Protein AF-A0A3D4TKB2-F1 (afdb_monomer_lite)

Structure (mmCIF, N/CA/C/O backbone):
data_AF-A0A3D4TKB2-F1
#
_entry.id   AF-A0A3D4TKB2-F1
#
loop_
_atom_site.group_PDB
_atom_site.id
_atom_site.type_symbol
_atom_site.label_atom_id
_atom_site.label_alt_id
_atom_site.label_comp_id
_atom_site.label_asym_id
_atom_site.label_entity_id
_atom_site.label_seq_id
_atom_site.pdbx_PDB_ins_code
_atom_site.Cartn_x
_atom_site.Cartn_y
_atom_site.Cartn_z
_atom_site.occupancy
_atom_site.B_iso_or_equiv
_atom_site.auth_seq_id
_atom_site.auth_comp_id
_atom_site.auth_asym_id
_atom_site.auth_atom_id
_atom_site.pdbx_PDB_model_num
ATOM 1 N N . PRO A 1 1 ? 1.712 -4.336 -18.312 1.00 92.50 1 PRO A N 1
ATOM 2 C CA . PRO A 1 1 ? 1.477 -3.624 -17.031 1.00 92.50 1 PRO A CA 1
ATOM 3 C C . PRO A 1 1 ? 0.111 -4.035 -16.481 1.00 92.50 1 PRO A C 1
ATOM 5 O O . PRO A 1 1 ? -0.747 -4.414 -17.271 1.00 92.50 1 PRO A O 1
ATOM 8 N N . VAL A 1 2 ? -0.081 -3.972 -15.166 1.00 97.81 2 VAL A N 1
ATOM 9 C CA . VAL A 1 2 ? -1.370 -4.231 -14.514 1.00 97.81 2 VAL A CA 1
ATOM 10 C C . VAL A 1 2 ? -2.348 -3.104 -14.861 1.00 97.81 2 VAL A C 1
ATOM 12 O O . VAL A 1 2 ? -2.000 -1.930 -14.735 1.00 97.81 2 VAL A O 1
ATOM 15 N N . ASP A 1 3 ? -3.563 -3.430 -15.300 1.00 98.38 3 ASP A N 1
ATOM 16 C CA . ASP A 1 3 ? -4.566 -2.415 -15.657 1.00 98.38 3 ASP A CA 1
ATOM 17 C C . ASP A 1 3 ? -5.159 -1.714 -14.430 1.00 98.38 3 ASP A C 1
ATOM 19 O O . ASP A 1 3 ? -5.290 -0.490 -14.422 1.00 98.38 3 ASP A O 1
ATOM 23 N N . GLN A 1 4 ? -5.451 -2.475 -13.376 1.00 98.25 4 GLN A N 1
ATOM 24 C CA . GLN A 1 4 ? -5.970 -1.976 -12.106 1.00 98.25 4 GLN A CA 1
ATOM 25 C C . GLN A 1 4 ? -5.265 -2.676 -10.943 1.00 98.25 4 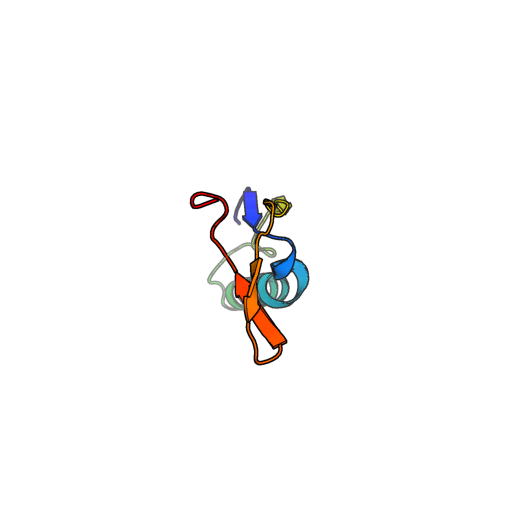GLN A C 1
ATOM 27 O O . GLN A 1 4 ? -5.327 -3.897 -10.817 1.00 98.25 4 GLN A O 1
ATOM 32 N N . TYR A 1 5 ? -4.619 -1.898 -10.080 1.00 98.38 5 TYR A N 1
ATOM 33 C CA . TYR A 1 5 ? -4.042 -2.362 -8.823 1.00 98.38 5 TYR A CA 1
ATOM 34 C C . TYR A 1 5 ? -4.868 -1.804 -7.658 1.00 98.38 5 TYR A C 1
ATOM 36 O O . TYR A 1 5 ? -5.159 -0.607 -7.624 1.00 98.38 5 TYR A O 1
ATOM 44 N N . ILE A 1 6 ? -5.298 -2.668 -6.736 1.00 98.19 6 ILE A N 1
ATOM 45 C CA . ILE A 1 6 ? -6.112 -2.300 -5.567 1.00 98.19 6 ILE A CA 1
ATOM 46 C C . ILE A 1 6 ? -5.356 -2.743 -4.315 1.00 98.19 6 ILE A C 1
ATOM 48 O O . ILE A 1 6 ? -4.953 -3.901 -4.225 1.00 98.19 6 ILE A O 1
ATOM 52 N N . GLY A 1 7 ? -5.137 -1.832 -3.372 1.00 97.69 7 GLY A N 1
ATOM 53 C CA . GLY A 1 7 ? -4.409 -2.107 -2.132 1.00 97.69 7 GLY A CA 1
ATOM 54 C C . GLY A 1 7 ? -4.458 -0.916 -1.180 1.00 97.69 7 GLY A C 1
ATOM 55 O O . GLY A 1 7 ? -4.656 0.206 -1.624 1.00 97.69 7 GLY A O 1
ATOM 56 N N . GLY A 1 8 ? -4.300 -1.133 0.123 1.00 97.25 8 GLY A N 1
ATOM 57 C CA . GLY A 1 8 ? -4.476 -0.062 1.102 1.00 97.25 8 GLY A CA 1
ATOM 58 C C . GLY A 1 8 ? -3.396 1.027 1.025 1.00 97.25 8 GLY A C 1
ATOM 59 O O . GLY A 1 8 ? -2.275 0.812 0.546 1.00 97.25 8 GLY A O 1
ATOM 60 N N . ILE A 1 9 ? -3.740 2.233 1.488 1.00 97.44 9 ILE A N 1
ATOM 61 C CA . ILE A 1 9 ? -2.855 3.409 1.429 1.00 97.44 9 ILE A CA 1
ATOM 62 C C . ILE A 1 9 ? -1.607 3.270 2.314 1.00 97.44 9 ILE A C 1
ATOM 64 O O . ILE A 1 9 ? -0.607 3.946 2.077 1.00 97.44 9 ILE A O 1
ATOM 68 N N . GLU A 1 10 ? -1.610 2.348 3.276 1.00 96.81 10 GLU A N 1
ATOM 69 C CA . GLU A 1 10 ? -0.448 1.979 4.090 1.00 96.81 10 GLU A CA 1
ATOM 70 C C . GLU A 1 10 ? 0.756 1.527 3.245 1.00 96.81 10 GLU A C 1
ATOM 72 O O . GLU A 1 10 ? 1.906 1.647 3.668 1.00 96.81 10 GLU A O 1
ATOM 77 N N . HIS A 1 11 ? 0.515 1.079 2.010 1.00 97.62 11 HIS A N 1
ATOM 78 C CA . HIS A 1 11 ? 1.549 0.647 1.075 1.00 97.62 11 HIS A CA 1
ATOM 79 C C . HIS A 1 11 ? 2.092 1.762 0.164 1.00 97.62 11 HIS A C 1
ATOM 81 O O . HIS A 1 11 ? 2.974 1.492 -0.657 1.00 97.62 11 HIS A O 1
ATOM 87 N N . ALA A 1 12 ? 1.614 3.005 0.307 1.00 94.12 12 ALA A N 1
ATOM 88 C CA . ALA A 1 12 ? 1.864 4.099 -0.637 1.00 94.12 12 ALA A CA 1
ATOM 89 C C . ALA A 1 12 ? 3.347 4.416 -0.883 1.00 94.12 12 ALA A C 1
ATOM 91 O O . ALA A 1 12 ? 3.722 4.780 -1.997 1.00 94.12 12 ALA A O 1
ATOM 92 N N . ILE A 1 13 ? 4.185 4.285 0.148 1.00 92.56 13 ILE A N 1
ATOM 93 C CA . ILE A 1 13 ? 5.610 4.613 0.059 1.00 92.56 13 ILE A CA 1
ATOM 94 C C . ILE A 1 13 ? 6.425 3.342 -0.156 1.00 92.56 13 ILE A C 1
ATOM 96 O O . ILE A 1 13 ? 6.821 3.077 -1.279 1.00 92.56 13 ILE A O 1
ATOM 100 N N . LEU A 1 14 ? 6.675 2.540 0.883 1.00 96.94 14 LEU A N 1
ATOM 101 C CA . LEU A 1 14 ? 7.628 1.424 0.811 1.00 96.94 14 LEU A CA 1
ATOM 102 C C . LEU A 1 14 ? 7.307 0.451 -0.328 1.00 96.94 14 LEU A C 1
ATOM 104 O O . LEU A 1 14 ? 8.027 0.385 -1.322 1.00 96.94 14 LEU A O 1
ATOM 108 N N . HIS A 1 15 ? 6.198 -0.272 -0.199 1.00 97.94 15 HIS A N 1
ATOM 109 C CA . HIS A 1 15 ? 5.813 -1.310 -1.149 1.00 97.94 15 HIS A CA 1
ATOM 110 C C . HIS A 1 15 ? 5.681 -0.773 -2.577 1.00 97.94 15 HIS A C 1
ATOM 112 O O . HIS A 1 15 ? 6.299 -1.317 -3.490 1.00 97.94 15 HIS A O 1
ATOM 118 N N . LEU A 1 16 ? 4.939 0.321 -2.782 1.00 98.12 16 LEU A N 1
ATOM 119 C CA . LEU A 1 16 ? 4.740 0.858 -4.129 1.00 98.12 16 LEU A CA 1
ATOM 120 C C . LEU A 1 16 ? 6.012 1.478 -4.724 1.00 98.12 16 LEU A C 1
ATOM 122 O O . LEU A 1 16 ? 6.214 1.378 -5.935 1.00 98.12 16 LEU A O 1
ATOM 126 N N . MET A 1 17 ? 6.912 2.056 -3.921 1.00 98.31 17 MET A N 1
ATOM 127 C CA . MET A 1 17 ? 8.222 2.476 -4.428 1.00 98.31 17 MET A CA 1
ATOM 128 C C . MET A 1 17 ? 9.068 1.272 -4.843 1.00 98.31 17 MET A C 1
ATOM 130 O O . MET A 1 17 ? 9.637 1.290 -5.936 1.00 98.31 17 MET A O 1
ATOM 134 N N . TYR A 1 18 ? 9.119 0.211 -4.032 1.00 98.56 18 TYR A N 1
ATOM 135 C CA . TYR A 1 18 ? 9.857 -1.008 -4.378 1.00 98.56 18 TYR A CA 1
ATOM 136 C C . TYR A 1 18 ? 9.285 -1.696 -5.615 1.00 98.56 18 TYR A C 1
ATOM 138 O O . TYR A 1 18 ? 10.047 -2.124 -6.479 1.00 98.56 18 TYR A O 1
ATOM 146 N N . PHE A 1 19 ? 7.961 -1.730 -5.754 1.00 98.44 19 PHE A N 1
ATOM 147 C CA . PHE A 1 19 ? 7.283 -2.269 -6.928 1.00 98.44 19 PHE A CA 1
ATOM 148 C C . PHE A 1 19 ? 7.703 -1.545 -8.210 1.00 98.44 19 PHE A C 1
ATOM 150 O O . PHE A 1 19 ? 8.075 -2.179 -9.198 1.00 98.44 19 PHE A O 1
ATOM 157 N N . ARG A 1 20 ? 7.721 -0.207 -8.182 1.00 98.62 20 ARG A N 1
ATOM 158 C CA . ARG A 1 20 ? 8.178 0.609 -9.314 1.00 98.62 20 ARG A CA 1
ATOM 159 C C . ARG A 1 20 ? 9.666 0.427 -9.592 1.00 98.62 20 ARG A C 1
ATOM 161 O O . ARG A 1 20 ? 10.052 0.319 -10.754 1.00 98.62 20 ARG A O 1
ATOM 168 N N . PHE A 1 21 ? 10.492 0.392 -8.549 1.00 98.69 21 PHE A N 1
ATOM 169 C CA . PHE A 1 21 ? 11.934 0.184 -8.673 1.00 98.69 21 PHE A CA 1
ATOM 170 C C . PHE A 1 21 ? 12.249 -1.155 -9.347 1.00 98.69 21 PHE A C 1
ATOM 172 O O . PHE A 1 21 ? 12.933 -1.181 -10.369 1.00 98.69 21 PHE A O 1
ATOM 179 N N . TYR A 1 22 ? 11.686 -2.252 -8.836 1.00 98.69 22 TYR A N 1
ATOM 180 C CA . TYR A 1 22 ? 11.912 -3.578 -9.403 1.00 98.69 22 TYR A CA 1
ATOM 181 C C . TYR A 1 22 ? 11.361 -3.704 -10.818 1.00 98.69 22 TYR A C 1
ATOM 183 O O . TYR A 1 22 ? 12.021 -4.290 -11.668 1.00 98.69 22 TYR A O 1
ATOM 191 N N . HIS A 1 23 ? 10.202 -3.112 -11.115 1.00 98.75 23 HIS A N 1
ATOM 192 C CA . HIS A 1 23 ? 9.666 -3.128 -12.476 1.00 98.75 23 HIS A CA 1
ATOM 193 C C . HIS A 1 23 ? 10.625 -2.466 -13.475 1.00 98.75 23 HIS A C 1
ATOM 195 O O . HIS A 1 23 ? 10.835 -2.981 -14.572 1.00 98.75 23 HIS A O 1
ATOM 201 N N . LYS A 1 24 ? 11.264 -1.356 -13.083 1.00 98.69 24 LYS A N 1
ATOM 202 C CA . LYS A 1 24 ? 12.282 -0.687 -13.908 1.00 98.69 24 LYS A CA 1
ATOM 203 C C . LYS A 1 24 ? 13.563 -1.508 -14.027 1.00 98.69 24 LYS A C 1
ATOM 205 O O . LYS A 1 24 ? 14.103 -1.593 -15.122 1.00 98.69 24 LYS A O 1
ATOM 210 N N . LEU A 1 25 ? 14.000 -2.165 -12.953 1.00 98.69 25 LEU A N 1
ATOM 211 C CA . LEU A 1 25 ? 15.136 -3.090 -12.999 1.00 98.69 25 LEU A CA 1
ATOM 212 C C . LEU A 1 25 ? 14.871 -4.238 -13.986 1.00 98.69 25 LEU A C 1
ATOM 214 O O . LEU A 1 25 ? 15.713 -4.533 -14.830 1.00 98.69 25 LEU A O 1
ATOM 218 N N . LEU A 1 26 ? 13.682 -4.844 -13.933 1.00 98.69 26 LEU A N 1
ATOM 219 C CA . LEU A 1 26 ? 13.276 -5.913 -14.852 1.00 98.69 26 LEU A CA 1
ATOM 220 C C . LEU A 1 26 ? 13.189 -5.426 -16.302 1.00 98.69 26 LEU A C 1
ATOM 222 O O . LEU A 1 26 ? 13.573 -6.155 -17.216 1.00 98.69 26 LEU A O 1
ATOM 226 N N . ARG A 1 27 ? 12.726 -4.191 -16.522 1.00 98.62 27 ARG A N 1
ATOM 227 C CA . ARG A 1 27 ? 12.753 -3.556 -17.845 1.00 98.62 27 ARG A CA 1
ATOM 228 C C . ARG A 1 27 ? 14.185 -3.410 -18.354 1.00 98.62 27 ARG A C 1
ATOM 230 O O . ARG A 1 27 ? 14.465 -3.765 -19.494 1.00 98.62 27 ARG A O 1
ATOM 237 N N . ASP A 1 28 ? 15.098 -2.930 -17.515 1.00 98.69 28 ASP A N 1
ATOM 238 C CA . ASP A 1 28 ? 16.500 -2.725 -17.896 1.00 98.69 28 ASP A CA 1
ATOM 239 C C . ASP A 1 28 ? 17.214 -4.065 -18.165 1.00 98.69 28 ASP A C 1
ATOM 241 O O . A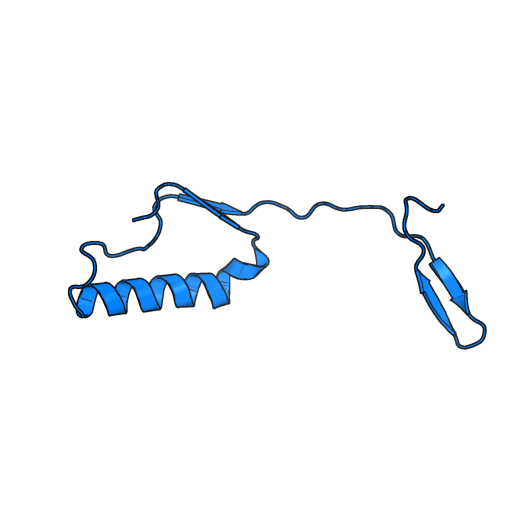SP A 1 28 ? 18.058 -4.157 -19.055 1.00 98.69 28 ASP A O 1
ATOM 245 N N . ALA A 1 29 ? 16.787 -5.135 -17.486 1.00 98.62 29 ALA A N 1
ATOM 246 C CA . ALA A 1 29 ? 17.177 -6.519 -17.762 1.00 98.62 29 ALA A CA 1
ATOM 247 C C . ALA A 1 29 ? 16.457 -7.155 -18.975 1.00 98.62 29 ALA A C 1
ATOM 249 O O . ALA A 1 29 ? 16.664 -8.335 -19.252 1.00 98.62 29 ALA A O 1
ATOM 250 N N . ARG A 1 30 ? 15.623 -6.398 -19.706 1.00 98.25 30 ARG A N 1
ATOM 251 C CA . ARG A 1 30 ? 14.823 -6.848 -20.866 1.00 98.25 30 ARG A CA 1
ATOM 252 C C . ARG A 1 30 ? 13.869 -8.009 -20.565 1.00 98.25 30 ARG A C 1
ATOM 254 O O . ARG A 1 30 ? 13.572 -8.819 -21.438 1.00 98.25 30 ARG A O 1
ATOM 261 N N . MET A 1 31 ? 13.389 -8.095 -19.327 1.00 98.50 31 MET A N 1
ATOM 262 C CA . MET A 1 31 ? 12.407 -9.099 -18.906 1.00 98.50 31 MET A CA 1
ATOM 263 C C . MET A 1 31 ? 10.963 -8.615 -19.087 1.00 98.50 31 MET A C 1
ATOM 265 O O . MET A 1 31 ? 10.043 -9.429 -19.111 1.00 98.50 31 MET A O 1
ATOM 269 N N . VAL A 1 32 ? 10.755 -7.298 -19.197 1.00 98.12 32 VAL A N 1
ATOM 270 C CA . VAL A 1 32 ? 9.453 -6.664 -19.451 1.00 98.12 32 VAL A CA 1
ATOM 271 C C . VAL A 1 32 ? 9.613 -5.430 -20.344 1.00 98.12 32 VAL A C 1
ATOM 273 O O . VAL A 1 32 ? 10.610 -4.719 -20.249 1.00 98.12 32 VAL A O 1
ATOM 276 N N . ASP A 1 33 ? 8.584 -5.117 -21.135 1.00 98.00 33 ASP A N 1
ATOM 277 C CA . ASP A 1 33 ? 8.616 -4.025 -22.125 1.00 98.00 33 ASP A CA 1
ATOM 278 C C . ASP A 1 33 ? 7.886 -2.741 -21.672 1.00 98.00 33 ASP A C 1
ATOM 280 O O . ASP A 1 33 ? 7.519 -1.896 -22.489 1.00 98.00 33 ASP A O 1
ATOM 284 N N . SER A 1 34 ? 7.624 -2.566 -20.368 1.00 98.12 34 SER A N 1
ATOM 285 C CA . SER A 1 34 ? 6.913 -1.386 -19.841 1.00 98.12 34 SER A CA 1
ATOM 286 C C . SER A 1 34 ? 7.665 -0.665 -18.723 1.00 98.12 34 SER A C 1
ATOM 288 O O . SER A 1 34 ? 8.396 -1.273 -17.951 1.00 98.12 34 SER A O 1
ATOM 290 N N . ASN A 1 35 ? 7.450 0.650 -18.612 1.00 98.06 35 ASN A N 1
ATOM 291 C CA . ASN A 1 35 ? 8.174 1.524 -17.677 1.00 98.06 35 ASN A CA 1
ATOM 292 C C . ASN A 1 35 ? 7.616 1.552 -16.252 1.00 98.06 35 ASN A C 1
ATOM 294 O O . ASN A 1 35 ? 8.365 1.803 -15.308 1.00 98.06 35 ASN A O 1
ATOM 298 N N . GLU A 1 36 ? 6.307 1.380 -16.109 1.00 98.56 36 GLU A N 1
ATOM 299 C CA . GLU A 1 36 ? 5.607 1.384 -14.826 1.00 98.56 36 GLU A CA 1
ATOM 300 C C . GLU A 1 36 ? 4.795 0.094 -14.699 1.00 98.56 36 GLU A C 1
ATOM 302 O O . GLU A 1 36 ? 4.334 -0.451 -15.717 1.00 98.56 36 GLU A O 1
ATOM 307 N N . PRO A 1 37 ? 4.628 -0.411 -13.469 1.00 98.38 37 PRO A N 1
ATOM 308 C CA . PRO A 1 37 ? 4.026 -1.712 -13.268 1.00 98.38 37 PRO A CA 1
ATOM 309 C C . PRO A 1 37 ? 2.494 -1.703 -13.318 1.00 98.38 37 PRO A C 1
ATOM 311 O O . PRO A 1 37 ? 1.909 -2.731 -13.653 1.00 98.38 37 PRO A O 1
ATOM 314 N N . ALA A 1 38 ? 1.838 -0.573 -13.029 1.00 98.31 38 ALA A N 1
ATOM 315 C CA . ALA A 1 38 ? 0.380 -0.447 -12.992 1.00 98.31 38 ALA A CA 1
ATOM 316 C C . ALA A 1 38 ? -0.103 0.837 -13.686 1.00 98.31 38 ALA A C 1
ATOM 318 O O . ALA A 1 38 ? 0.567 1.867 -13.617 1.00 98.31 38 ALA A O 1
ATOM 319 N N . ARG A 1 39 ? -1.258 0.764 -14.360 1.00 98.19 39 ARG A N 1
ATOM 320 C CA . ARG A 1 39 ? -1.919 1.901 -15.027 1.00 98.19 39 ARG A CA 1
ATOM 321 C C . ARG A 1 39 ? -2.805 2.687 -14.065 1.00 98.19 39 ARG A C 1
ATOM 323 O O . ARG A 1 39 ? -2.696 3.905 -14.015 1.00 98.19 39 ARG A O 1
ATOM 330 N N . ASN A 1 40 ? -3.632 1.985 -13.291 1.00 98.38 40 ASN A N 1
ATOM 331 C CA . ASN A 1 40 ? -4.512 2.576 -12.288 1.00 98.38 40 ASN A CA 1
ATOM 332 C C . ASN A 1 40 ? -4.221 1.996 -10.901 1.00 98.38 40 ASN A C 1
ATOM 334 O O . ASN A 1 40 ? -3.986 0.794 -10.758 1.00 98.38 40 ASN A O 1
ATOM 338 N N . LEU A 1 41 ? -4.281 2.856 -9.885 1.00 98.19 41 LEU A N 1
ATOM 339 C CA . LEU A 1 41 ? -4.169 2.507 -8.473 1.00 98.19 41 LEU A CA 1
ATOM 340 C C . LEU A 1 41 ? -5.422 3.004 -7.752 1.00 98.19 41 LEU A C 1
ATOM 342 O O . LEU A 1 41 ? -5.729 4.193 -7.810 1.00 98.19 41 LEU A O 1
ATOM 346 N N . LEU A 1 42 ? -6.122 2.108 -7.063 1.00 98.44 42 LEU A N 1
ATOM 347 C CA . LEU A 1 42 ? -7.209 2.459 -6.153 1.00 98.44 42 LEU A CA 1
ATOM 348 C C . LEU A 1 42 ? -6.822 2.028 -4.743 1.00 98.44 42 LEU A C 1
ATOM 350 O O . LEU A 1 42 ? -6.630 0.838 -4.498 1.00 98.44 42 LEU A O 1
ATOM 354 N N . CYS A 1 43 ? -6.747 2.988 -3.824 1.00 98.19 43 CYS A N 1
ATOM 355 C CA . CYS A 1 43 ? -6.472 2.694 -2.426 1.00 98.19 43 CYS A CA 1
ATOM 356 C C . CYS A 1 43 ? -7.770 2.575 -1.634 1.00 98.19 43 CYS A C 1
ATOM 358 O O . CYS A 1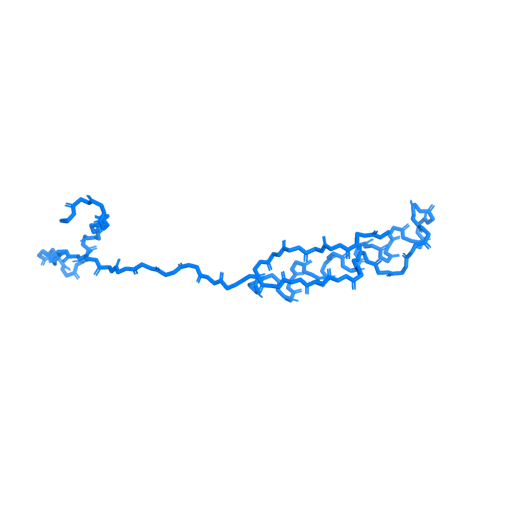 43 ? -8.423 3.590 -1.389 1.00 98.19 43 CYS A O 1
ATOM 360 N N . GLN A 1 44 ? -8.158 1.357 -1.242 1.00 98.00 44 GLN A N 1
ATOM 361 C CA . GLN A 1 44 ? -9.347 1.179 -0.410 1.00 98.00 44 GLN A CA 1
ATOM 362 C C . GLN A 1 44 ? -9.141 1.775 0.987 1.00 98.00 44 GLN A C 1
ATOM 364 O O . GLN A 1 44 ? -8.045 1.719 1.550 1.00 98.00 44 GLN A O 1
ATOM 369 N N . GLY A 1 45 ? -10.214 2.335 1.547 1.00 97.62 45 GLY A N 1
ATOM 370 C CA . GLY A 1 45 ? -10.242 2.767 2.941 1.00 97.62 45 GLY A CA 1
ATOM 371 C C . GLY A 1 45 ? -10.247 1.583 3.909 1.00 97.62 45 GLY A C 1
ATOM 372 O O . GLY A 1 45 ? -10.543 0.448 3.532 1.00 97.62 45 GLY A O 1
ATOM 373 N N . MET A 1 46 ? -9.940 1.860 5.175 1.00 97.94 46 MET A N 1
ATOM 374 C CA . MET A 1 46 ? -10.045 0.867 6.242 1.00 97.94 46 MET A CA 1
ATOM 375 C C . MET A 1 46 ? -11.511 0.639 6.619 1.00 97.94 46 MET A C 1
ATOM 377 O O . MET A 1 46 ? -12.301 1.582 6.669 1.00 97.94 46 MET A O 1
ATOM 381 N N . VAL A 1 47 ? -11.858 -0.607 6.931 1.00 96.88 47 VAL A N 1
ATOM 382 C CA . VAL A 1 47 ? -13.131 -0.932 7.582 1.00 96.88 47 VAL A CA 1
ATOM 383 C C . VAL A 1 47 ? -12.946 -0.750 9.086 1.00 96.88 47 VAL A C 1
ATOM 385 O O . VAL A 1 47 ? -11.997 -1.282 9.659 1.00 96.88 47 VAL A O 1
ATOM 388 N N . ILE A 1 48 ? -13.842 0.010 9.712 1.00 96.38 48 ILE A N 1
ATOM 389 C CA . ILE A 1 48 ? -13.831 0.281 11.153 1.00 96.38 48 ILE A CA 1
ATOM 390 C C . ILE A 1 48 ? -14.953 -0.485 11.855 1.00 96.38 48 ILE A C 1
ATOM 392 O O . ILE A 1 48 ? -16.001 -0.741 11.264 1.00 96.38 48 ILE A O 1
ATOM 396 N N . ALA A 1 49 ? -14.728 -0.819 13.123 1.00 96.75 49 ALA A N 1
ATOM 397 C CA . ALA A 1 49 ? -15.704 -1.436 14.014 1.00 96.75 49 ALA A CA 1
ATOM 398 C C . ALA A 1 49 ? -15.585 -0.823 15.419 1.00 96.75 49 ALA A C 1
ATOM 400 O O . ALA A 1 49 ? -14.555 -0.237 15.764 1.00 96.75 49 ALA A O 1
ATOM 401 N N . GLU A 1 50 ? -16.643 -0.943 16.219 1.00 97.19 50 GLU A N 1
ATOM 402 C CA . GLU A 1 50 ? -16.635 -0.527 17.624 1.00 97.19 50 GLU A CA 1
ATOM 403 C C . GLU A 1 50 ? -15.664 -1.380 18.448 1.00 97.19 50 GLU A C 1
ATOM 405 O O . GLU A 1 50 ? -15.332 -2.506 18.079 1.00 97.19 50 GLU A O 1
ATOM 410 N N . THR A 1 51 ? -15.193 -0.838 19.573 1.00 96.44 51 THR A N 1
ATOM 411 C CA . THR A 1 51 ? -14.248 -1.542 20.447 1.00 96.44 51 THR A CA 1
ATOM 412 C C . THR A 1 51 ? -14.772 -1.590 21.874 1.00 96.44 51 THR A C 1
ATOM 414 O O . THR A 1 51 ? -15.198 -0.576 22.426 1.00 96.44 51 THR A O 1
ATOM 417 N N . TYR A 1 52 ? -14.713 -2.778 22.470 1.00 96.75 52 TYR A N 1
ATOM 418 C CA . TYR A 1 52 ? -15.196 -3.062 23.815 1.00 96.75 52 TYR A CA 1
ATOM 419 C C . TYR A 1 52 ? -14.042 -3.620 24.644 1.00 96.75 52 TYR A C 1
ATOM 421 O O . TYR A 1 52 ? -13.233 -4.399 24.138 1.00 96.75 52 TYR A O 1
ATOM 429 N N . TYR A 1 53 ? -13.932 -3.216 25.909 1.00 96.81 53 TYR A N 1
ATOM 430 C CA . TYR A 1 53 ? -12.894 -3.736 26.795 1.00 96.81 53 TYR A CA 1
ATOM 431 C C . TYR A 1 53 ? -13.351 -3.810 28.250 1.00 96.81 53 TYR A C 1
ATOM 433 O O . TYR A 1 53 ? -14.217 -3.048 28.687 1.00 96.81 53 TYR A O 1
ATOM 441 N N . ARG A 1 54 ? -12.713 -4.696 29.018 1.00 96.00 54 ARG A N 1
ATOM 442 C CA . ARG A 1 54 ? -12.798 -4.750 30.481 1.00 96.00 54 ARG A CA 1
ATOM 443 C C . ARG A 1 54 ? -11.462 -4.308 31.092 1.00 96.00 54 ARG A C 1
ATOM 445 O O . ARG A 1 54 ? -10.414 -4.725 30.602 1.00 96.00 54 ARG A O 1
ATOM 452 N N . PRO A 1 55 ? -11.464 -3.462 32.136 1.00 96.38 55 PRO A N 1
ATOM 453 C CA . PRO A 1 55 ? -10.243 -3.137 32.863 1.00 96.38 55 PRO A CA 1
ATOM 454 C C . PRO A 1 55 ? -9.831 -4.292 33.784 1.00 96.38 55 PRO A C 1
ATOM 456 O O . PRO A 1 55 ? -10.662 -4.828 34.521 1.00 96.38 55 PRO A O 1
ATOM 459 N N . ASN A 1 56 ? -8.543 -4.628 33.773 1.00 96.00 56 ASN A N 1
ATOM 460 C CA . ASN A 1 56 ? -7.943 -5.598 34.684 1.00 96.00 56 ASN A CA 1
ATOM 461 C C . ASN A 1 56 ? -7.339 -4.904 35.924 1.00 96.00 56 ASN A C 1
ATOM 463 O O . ASN A 1 56 ? -7.015 -3.713 35.865 1.00 96.00 56 ASN A O 1
ATOM 467 N N . PRO A 1 57 ? -7.159 -5.614 37.060 1.00 96.12 57 PRO A N 1
ATOM 468 C CA . PRO A 1 57 ? -6.597 -5.034 38.288 1.00 96.12 57 PRO A CA 1
ATOM 469 C C . PRO A 1 57 ? -5.172 -4.477 38.142 1.00 96.12 57 PRO A C 1
ATOM 471 O O . PRO A 1 57 ? -4.767 -3.624 38.927 1.00 96.12 57 PRO A O 1
ATOM 474 N N . ASP A 1 58 ? -4.418 -4.950 37.148 1.00 95.44 58 ASP A N 1
ATOM 475 C CA . ASP A 1 58 ? -3.065 -4.492 36.809 1.00 95.44 58 ASP A CA 1
ATOM 476 C C . ASP A 1 58 ? -3.046 -3.234 35.914 1.00 95.44 58 ASP A C 1
ATOM 478 O O . ASP A 1 58 ? -1.977 -2.730 35.572 1.00 95.44 58 ASP A O 1
ATOM 482 N N . GLY A 1 59 ? -4.220 -2.716 35.535 1.00 94.06 59 GLY A N 1
ATOM 483 C CA . GLY A 1 59 ? -4.377 -1.564 34.647 1.00 94.06 59 GLY A CA 1
ATOM 484 C C . GLY A 1 59 ? -4.371 -1.902 33.152 1.00 94.06 59 GLY A C 1
ATOM 485 O O . GLY A 1 59 ? -4.540 -0.994 32.334 1.00 94.06 59 GLY A O 1
ATOM 486 N N . SER A 1 60 ? -4.210 -3.174 32.773 1.00 96.25 60 SER A N 1
ATOM 487 C CA . SER A 1 60 ? -4.344 -3.616 31.382 1.00 96.25 60 SER A CA 1
ATOM 488 C C . SER A 1 60 ? -5.810 -3.630 30.920 1.00 96.25 60 SER A C 1
ATOM 490 O O . SER A 1 60 ? -6.750 -3.565 31.720 1.00 96.25 60 SER A O 1
ATOM 492 N N . LYS A 1 61 ? -6.013 -3.667 29.597 1.00 97.31 61 LYS A N 1
ATOM 493 C CA .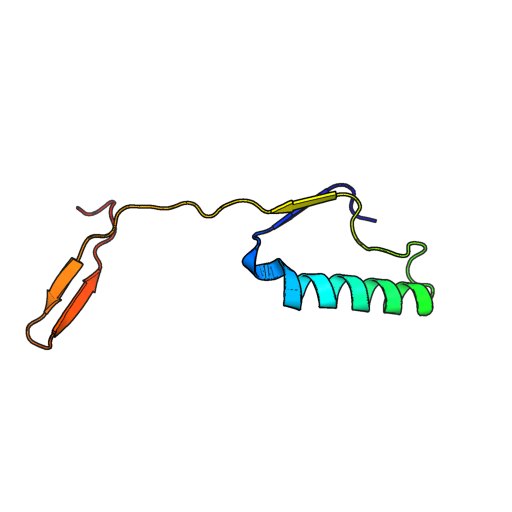 LYS A 1 61 ? -7.333 -3.774 28.963 1.00 97.31 61 LYS A CA 1
ATOM 494 C C . LYS A 1 61 ? -7.462 -5.142 28.309 1.00 97.31 61 LYS A C 1
ATOM 496 O O . LYS A 1 61 ? -6.693 -5.435 27.396 1.00 97.31 61 LYS A O 1
ATOM 501 N N .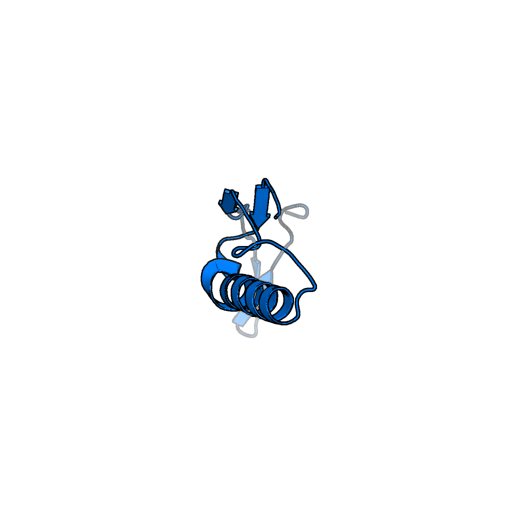 ASP A 1 62 ? -8.464 -5.911 28.716 1.00 96.19 62 ASP A N 1
ATOM 502 C CA . ASP A 1 62 ? -8.898 -7.087 27.965 1.00 96.19 62 ASP A CA 1
ATOM 503 C C . ASP A 1 62 ? -9.923 -6.660 26.919 1.00 96.19 62 ASP A C 1
ATOM 505 O O . ASP A 1 62 ? -11.031 -6.237 27.258 1.00 96.19 62 ASP A O 1
ATOM 509 N N . TRP A 1 63 ? -9.533 -6.727 25.647 1.00 96.88 63 TRP A N 1
ATOM 510 C CA . TRP A 1 63 ? -10.395 -6.398 24.514 1.00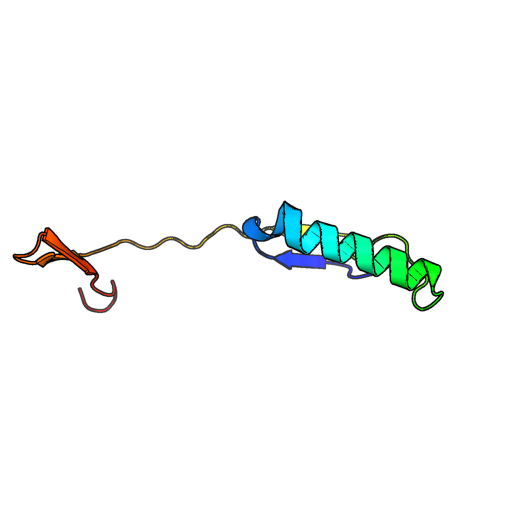 96.88 63 TRP A CA 1
ATOM 511 C C . TRP A 1 63 ? -11.347 -7.552 24.211 1.00 96.88 63 TRP A C 1
ATOM 513 O O . TRP A 1 63 ? -10.931 -8.706 24.134 1.00 96.88 63 TRP A O 1
ATOM 523 N N . ILE A 1 64 ? -12.620 -7.226 24.010 1.00 96.50 64 ILE A N 1
ATOM 524 C CA . ILE A 1 64 ? -13.682 -8.191 23.722 1.00 96.50 64 ILE A CA 1
ATOM 525 C C . ILE A 1 64 ? -14.045 -8.066 22.244 1.00 96.50 64 ILE A C 1
ATOM 527 O O . ILE A 1 64 ? -14.180 -6.954 21.724 1.00 96.50 64 ILE A O 1
ATOM 531 N N . ASN A 1 65 ? -14.179 -9.203 21.559 1.00 95.88 65 ASN A N 1
ATOM 532 C CA . ASN A 1 65 ? -14.642 -9.222 20.178 1.00 95.88 65 ASN A CA 1
ATOM 533 C C . ASN A 1 65 ? -16.059 -8.621 20.114 1.00 95.88 65 ASN A C 1
ATOM 535 O O . ASN A 1 65 ? -16.912 -9.063 20.879 1.00 95.88 65 ASN A O 1
ATOM 539 N N . PRO A 1 66 ? -16.348 -7.664 19.212 1.00 95.06 66 PRO A N 1
ATOM 540 C CA . PRO A 1 66 ? -17.680 -7.065 19.097 1.00 95.06 66 PRO A CA 1
ATOM 541 C C . PRO A 1 66 ? -18.823 -8.064 18.869 1.00 95.06 66 PRO A C 1
ATOM 543 O O . PRO A 1 66 ? -19.960 -7.752 19.191 1.00 95.06 66 PRO A O 1
ATOM 546 N N . ALA A 1 67 ? -18.543 -9.248 18.313 1.00 95.50 67 ALA A N 1
ATOM 547 C CA . ALA A 1 67 ? -19.541 -10.301 18.123 1.00 95.50 67 ALA A CA 1
ATOM 548 C C . ALA A 1 67 ? -19.915 -11.046 19.421 1.00 95.50 67 ALA A C 1
ATOM 550 O O . ALA A 1 67 ? -20.932 -11.735 19.443 1.00 95.50 67 ALA A O 1
ATOM 551 N N . ASP A 1 68 ? -19.104 -10.907 20.472 1.00 94.81 68 ASP A N 1
ATOM 552 C CA . ASP A 1 68 ? -19.272 -11.572 21.770 1.00 94.81 68 ASP A CA 1
ATOM 553 C C . ASP A 1 68 ? -19.822 -10.621 22.856 1.00 94.81 68 ASP A C 1
ATOM 555 O O . ASP A 1 68 ? -19.833 -10.976 24.039 1.00 94.81 68 ASP A O 1
ATOM 559 N N . VAL A 1 69 ? -20.227 -9.402 22.473 1.00 88.31 69 VAL A N 1
ATOM 560 C CA . VAL A 1 69 ? -20.773 -8.358 23.362 1.00 88.31 69 VAL A CA 1
ATOM 561 C C . VAL A 1 69 ? -22.295 -8.355 23.346 1.00 88.31 69 VAL A C 1
ATOM 563 O O . VAL A 1 69 ? -22.882 -8.459 22.248 1.00 88.31 69 VAL A O 1
#

Sequence (69 aa):
PVDQYIGGIEHAILHLMYFRFYHKLLRDARMVDSNEPARNLLCQGMVIAETYYRPNPDGSKDWINPADV

pLDDT: mean 97.18, std 1.79, range [88.31, 98.75]

Foldseek 3Di:
DAAEDEEACVCVPPVLVVQQVVVCVCVVVVNDVDNGDYDYYDHDDDDDDDWDWDADPVRDTDTDDPVRD

Radius of gyration: 20.82 Å; chains: 1; bounding box: 38×16×60 Å

Secondary structure (DSSP, 8-state):
-EEEEE--GGGTTHHHHHHHHHHHHHHHTTS-S-SSSEEEEE-PPPP----EEEE-TTS-EEEE-GGG-